Protein AF-A0A925FPM1-F1 (afdb_monomer)

Secondary structure (DSSP, 8-state):
---SGGG--S-TT--SS--EEEEETTEEEEE--TT--THHHHHHHHHHHHHHHTTTT---SEEE-SSS--TTHHHHHHHHHHHHS-GGGGSSGGG--SSHHHHHHHHHHHHHHHHH--

Solvent-accessible surface area (backbone atoms only — not comparable to full-atom values): 7241 Å² total; per-residue (Å²): 139,84,74,85,76,81,78,81,77,74,74,93,74,77,78,84,68,63,50,34,27,38,35,47,88,93,44,78,47,77,46,73,41,88,86,50,58,69,71,62,33,54,41,49,54,36,24,33,47,28,52,49,62,78,38,69,94,60,86,65,77,60,49,78,44,74,82,55,97,56,91,57,54,65,57,10,48,49,45,15,38,44,73,75,48,45,76,78,48,70,78,42,72,80,72,53,77,80,39,79,63,40,51,49,52,51,52,54,38,52,48,42,30,72,76,68,75,88

Foldseek 3Di:
DDDPPPPPDDDPDLPDDFWKWKDAPNDTDTDFDPPDDDLRRLLSVQLRVQVVVVCVPPDDNMDIPRVDRDPSNVSSNLRSLCVLAPPVNLVPCVQPPVDPVSVVSSVVSVVCCVPPVD

Structure (mmCIF, N/CA/C/O backbone):
data_AF-A0A925FPM1-F1
#
_entry.id   AF-A0A925FPM1-F1
#
loop_
_atom_site.group_PDB
_atom_site.id
_atom_site.type_symbol
_atom_site.label_atom_id
_atom_site.label_alt_id
_atom_site.label_comp_id
_atom_site.label_asym_id
_atom_site.label_entity_id
_atom_site.label_seq_id
_atom_site.pdbx_PDB_ins_code
_atom_site.Cartn_x
_atom_site.Cartn_y
_atom_site.Cartn_z
_atom_site.occupancy
_atom_site.B_iso_or_equiv
_atom_site.auth_seq_id
_atom_site.auth_comp_id
_atom_site.auth_asym_id
_atom_site.auth_atom_id
_atom_site.pdbx_PDB_model_num
ATOM 1 N N . MET A 1 1 ? -18.066 27.327 -24.042 1.00 38.91 1 MET A N 1
ATOM 2 C CA . MET A 1 1 ? -17.053 27.690 -23.027 1.00 38.91 1 MET A CA 1
ATOM 3 C C . MET A 1 1 ? -17.183 26.724 -21.862 1.00 38.91 1 MET A C 1
ATOM 5 O O . MET A 1 1 ? -17.985 26.954 -20.970 1.00 38.91 1 MET A O 1
ATOM 9 N N . PHE A 1 2 ? -16.472 25.598 -21.91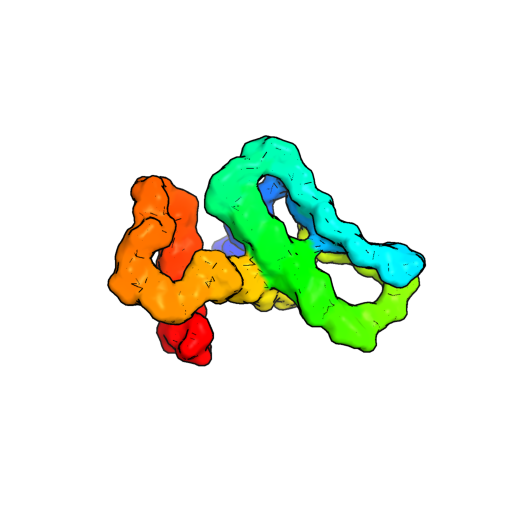8 1.00 33.38 2 PHE A N 1
ATOM 10 C CA . PHE A 1 2 ? -16.409 24.656 -20.802 1.00 33.38 2 PHE A CA 1
ATOM 11 C C . PHE A 1 2 ? -15.199 25.023 -19.953 1.00 33.38 2 PHE A C 1
ATOM 13 O O . PHE A 1 2 ? -14.071 25.066 -20.439 1.00 33.38 2 PHE A O 1
ATOM 20 N N . THR A 1 3 ? -15.488 25.396 -18.715 1.00 41.72 3 THR A N 1
ATOM 21 C CA . THR A 1 3 ? -14.547 25.902 -17.725 1.00 41.72 3 THR A CA 1
ATOM 22 C C . THR A 1 3 ? -13.509 24.842 -17.355 1.00 41.72 3 THR A C 1
ATOM 24 O O . THR A 1 3 ? -13.763 23.639 -17.407 1.00 41.72 3 THR A O 1
ATOM 27 N N . GLU A 1 4 ? -12.323 25.314 -16.976 1.00 36.47 4 GLU A N 1
ATOM 28 C CA . GLU A 1 4 ? -11.069 24.614 -16.651 1.00 36.47 4 GLU A CA 1
ATOM 29 C C . GLU A 1 4 ? -11.125 23.567 -15.508 1.00 36.47 4 GLU A C 1
ATOM 31 O O . GLU A 1 4 ? -10.131 23.310 -14.831 1.00 36.47 4 GLU A O 1
ATOM 36 N N . SER A 1 5 ? -12.255 22.899 -15.273 1.00 41.00 5 SER A N 1
ATOM 37 C CA . SER A 1 5 ? -12.407 21.896 -14.206 1.00 41.00 5 SER A CA 1
ATOM 38 C C . SER A 1 5 ? -11.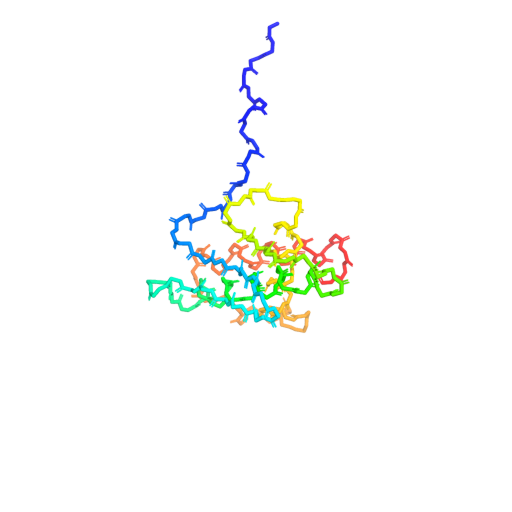825 20.513 -14.530 1.00 41.00 5 SER A C 1
ATOM 40 O O . SER A 1 5 ? -11.759 19.654 -13.652 1.00 41.00 5 SER A O 1
ATOM 42 N N . ALA A 1 6 ? -11.332 20.279 -15.750 1.00 39.56 6 ALA A N 1
ATOM 43 C CA . ALA A 1 6 ? -10.772 18.983 -16.148 1.00 39.56 6 ALA A CA 1
ATOM 44 C C . ALA A 1 6 ? -9.273 18.800 -15.813 1.00 39.56 6 ALA A C 1
ATOM 46 O O . ALA A 1 6 ? -8.744 17.701 -15.961 1.00 39.56 6 ALA A O 1
ATOM 47 N N . LYS A 1 7 ? -8.577 19.834 -15.311 1.00 36.94 7 LYS A N 1
ATOM 48 C CA . LYS A 1 7 ? -7.124 19.788 -15.023 1.00 36.94 7 LYS A CA 1
ATOM 49 C C . LYS A 1 7 ? -6.747 19.432 -13.573 1.00 36.94 7 LYS A C 1
ATOM 51 O O . LYS A 1 7 ? -5.597 19.596 -13.179 1.00 36.94 7 LYS A O 1
ATOM 56 N N . ARG A 1 8 ? -7.667 18.889 -12.764 1.00 39.25 8 ARG A N 1
ATOM 57 C CA . ARG A 1 8 ? -7.380 18.403 -11.392 1.00 39.25 8 ARG A CA 1
ATOM 58 C C . ARG A 1 8 ? -7.566 16.888 -11.239 1.00 39.25 8 ARG A C 1
ATOM 60 O O . ARG A 1 8 ? -8.345 16.437 -10.406 1.00 39.25 8 ARG A O 1
ATOM 67 N N . LYS A 1 9 ? -6.849 16.085 -12.027 1.00 38.88 9 LYS A N 1
ATOM 68 C CA . LYS A 1 9 ? -6.715 14.628 -11.796 1.00 38.88 9 LYS A CA 1
ATOM 69 C C . LYS A 1 9 ? -5.281 14.111 -12.001 1.00 38.88 9 LYS A C 1
ATOM 71 O O . LYS A 1 9 ? -5.085 12.952 -12.333 1.00 38.88 9 LYS A O 1
ATOM 76 N N . ALA A 1 10 ? -4.273 14.953 -11.773 1.00 35.84 10 ALA A N 1
ATOM 77 C CA . ALA A 1 10 ? -2.890 14.495 -11.628 1.00 35.84 10 ALA A CA 1
ATOM 78 C C . ALA A 1 10 ? -2.647 14.069 -10.161 1.00 35.84 10 ALA A C 1
ATOM 80 O O . ALA A 1 10 ? -2.903 14.859 -9.254 1.00 35.84 10 ALA A O 1
ATOM 81 N N . SER A 1 11 ? -2.269 12.797 -9.971 1.00 40.94 11 SER A N 1
ATOM 82 C CA . SER A 1 11 ? -1.926 12.059 -8.733 1.00 40.94 11 SER A CA 1
ATOM 83 C C . SER A 1 11 ? -2.388 12.658 -7.392 1.00 40.94 11 SER A C 1
ATOM 85 O O . SER A 1 11 ? -1.713 13.448 -6.734 1.00 40.94 11 SER A O 1
ATOM 87 N N . ARG A 1 12 ? -3.573 12.245 -6.925 1.00 43.00 12 ARG A N 1
ATOM 88 C CA . ARG A 1 12 ? -4.213 12.877 -5.759 1.00 43.00 12 ARG A CA 1
ATOM 89 C C . ARG A 1 12 ? -3.551 12.566 -4.409 1.00 43.00 12 ARG A C 1
ATOM 91 O O . ARG A 1 12 ? -3.932 13.205 -3.432 1.00 43.00 12 ARG A O 1
ATOM 98 N N . TRP A 1 13 ? -2.556 11.6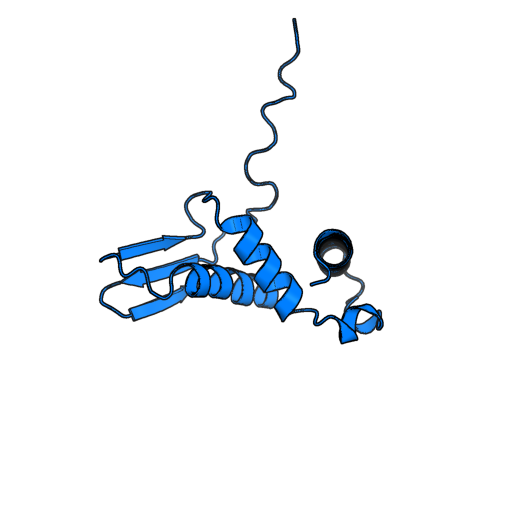76 -4.323 1.00 46.72 13 TRP A N 1
ATOM 99 C CA . TRP A 1 13 ? -1.937 11.337 -3.034 1.00 46.72 13 TRP A CA 1
ATOM 100 C C . TRP A 1 13 ? -0.420 11.119 -3.062 1.00 46.72 13 TRP A C 1
ATOM 102 O O . TRP A 1 13 ? 0.098 10.365 -2.246 1.00 46.72 13 TRP A O 1
ATOM 112 N N . SER A 1 14 ? 0.334 11.888 -3.859 1.00 42.50 14 SER A N 1
ATOM 113 C CA . SER A 1 14 ? 1.760 12.063 -3.548 1.00 42.50 14 SER A CA 1
ATOM 114 C C . SER A 1 14 ? 1.893 12.946 -2.292 1.00 42.50 14 SER A C 1
ATOM 116 O O . SER A 1 14 ? 2.035 14.171 -2.373 1.00 42.50 14 SER A O 1
ATOM 118 N N . GLN A 1 15 ? 1.834 12.358 -1.092 1.00 44.12 15 GLN A N 1
ATOM 119 C CA . GLN A 1 15 ? 2.371 13.008 0.109 1.00 44.12 15 GLN A CA 1
ATOM 120 C C . GLN A 1 15 ? 3.902 13.079 -0.022 1.00 44.12 15 GLN A C 1
ATOM 122 O O . GLN A 1 15 ? 4.641 12.287 0.564 1.00 44.12 15 GLN A O 1
ATOM 127 N N . LYS A 1 16 ? 4.391 14.044 -0.806 1.00 46.41 16 LYS A N 1
ATOM 128 C CA . LYS A 1 16 ? 5.819 14.300 -1.018 1.00 46.41 16 LYS A CA 1
ATOM 129 C C . LYS A 1 16 ? 6.513 14.598 0.322 1.00 46.41 16 LYS A C 1
ATOM 131 O O . LYS A 1 16 ? 6.215 15.599 0.973 1.00 46.41 16 LYS A O 1
ATOM 136 N N . LYS A 1 17 ? 7.332 13.651 0.810 1.00 52.62 17 LYS A N 1
ATOM 137 C CA . LYS A 1 17 ? 8.819 13.691 0.889 1.00 52.62 17 LYS A CA 1
ATOM 138 C C . LYS A 1 17 ? 9.316 12.272 1.223 1.00 52.62 17 LYS A C 1
ATOM 140 O O . LYS A 1 17 ? 9.000 11.794 2.313 1.00 52.62 17 LYS A O 1
ATOM 145 N N . TYR A 1 18 ? 10.146 11.655 0.396 1.00 66.56 18 TYR A N 1
ATOM 146 C CA . TYR A 1 18 ? 9.688 10.641 -0.562 1.00 66.56 18 TYR A CA 1
ATOM 147 C C . TYR A 1 18 ? 10.048 9.266 0.015 1.00 66.56 18 TYR A C 1
ATOM 149 O O . TYR A 1 18 ? 11.107 9.144 0.632 1.00 66.56 18 TYR A O 1
ATOM 157 N N . SER A 1 19 ? 9.154 8.287 -0.102 1.00 76.00 19 SER A N 1
ATOM 158 C CA . SER A 1 19 ? 9.601 6.900 -0.226 1.00 76.00 19 SER A CA 1
ATOM 159 C C . SER A 1 19 ? 9.795 6.639 -1.715 1.00 76.00 19 SER A C 1
ATOM 161 O O . SER A 1 19 ? 9.161 7.327 -2.516 1.00 76.00 19 SER A O 1
ATOM 163 N N . PHE A 1 20 ? 10.741 5.780 -2.065 1.00 83.62 20 PHE A N 1
ATOM 164 C CA . PHE A 1 20 ? 10.938 5.370 -3.449 1.00 83.62 20 PHE A CA 1
ATOM 165 C C . PHE A 1 20 ? 11.637 4.019 -3.504 1.00 83.62 20 PHE A C 1
ATOM 167 O O . PHE A 1 20 ? 12.500 3.708 -2.673 1.00 83.62 20 PHE A O 1
ATOM 174 N N . TYR A 1 21 ? 11.285 3.253 -4.520 1.00 83.69 21 TYR A N 1
ATOM 175 C CA . TYR A 1 21 ? 12.021 2.095 -4.975 1.00 83.69 21 TYR A CA 1
ATOM 176 C C . TYR A 1 21 ? 13.021 2.507 -6.059 1.00 83.69 21 TYR A C 1
ATOM 178 O O . TYR A 1 21 ? 12.699 3.271 -6.975 1.00 83.69 21 TYR A O 1
ATOM 186 N N . PHE A 1 22 ? 14.240 1.979 -5.973 1.00 83.56 22 PHE A N 1
ATOM 187 C CA . PHE A 1 22 ? 15.187 2.035 -7.077 1.00 83.56 22 PHE A CA 1
ATOM 188 C C . PHE A 1 22 ? 15.953 0.722 -7.216 1.00 83.56 22 PHE A C 1
ATOM 190 O O . PHE A 1 22 ? 16.223 0.030 -6.232 1.00 83.56 22 PHE A O 1
ATOM 197 N N . SER A 1 23 ? 16.319 0.400 -8.453 1.00 79.88 23 SER A N 1
ATOM 198 C CA . SER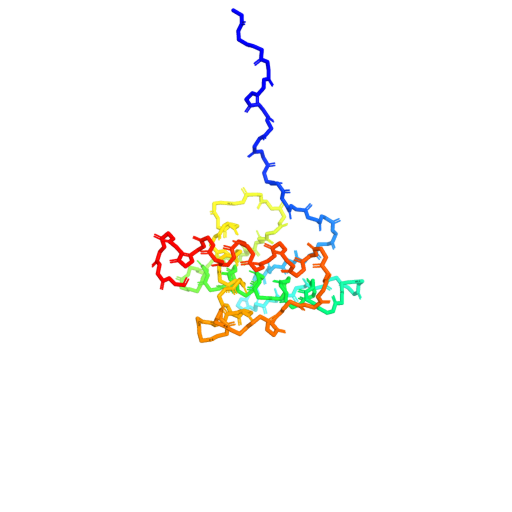 A 1 23 ? 17.171 -0.740 -8.782 1.00 79.88 23 SER A CA 1
ATOM 199 C C . SER A 1 23 ? 18.338 -0.273 -9.636 1.00 79.88 23 SER A C 1
ATOM 201 O O . SER A 1 23 ? 18.139 0.482 -10.592 1.00 79.88 23 SER A O 1
ATOM 203 N N . ALA A 1 24 ? 19.548 -0.694 -9.278 1.00 78.44 24 ALA A N 1
ATOM 204 C CA . ALA A 1 24 ? 20.765 -0.413 -10.028 1.00 78.44 24 ALA A CA 1
ATOM 205 C C . ALA A 1 24 ? 21.756 -1.572 -9.873 1.00 78.44 24 ALA A C 1
ATOM 207 O O . ALA A 1 24 ? 21.963 -2.063 -8.764 1.00 78.44 24 ALA A O 1
ATOM 208 N N . LEU A 1 25 ? 22.394 -1.984 -10.975 1.00 79.44 25 LEU A N 1
ATOM 209 C CA . LEU A 1 25 ? 23.443 -3.019 -10.983 1.00 79.44 25 LEU A CA 1
ATOM 210 C C . LEU A 1 25 ? 23.023 -4.343 -10.305 1.00 79.44 25 LEU A C 1
ATOM 212 O O . LEU A 1 25 ? 23.807 -4.946 -9.582 1.00 79.44 25 LEU A O 1
ATOM 216 N N . GLY A 1 26 ? 21.771 -4.774 -10.488 1.00 76.94 26 GLY A N 1
ATOM 217 C CA . GLY A 1 26 ? 21.240 -5.994 -9.861 1.00 76.94 26 GLY A CA 1
ATOM 218 C C . GLY A 1 26 ? 20.880 -5.853 -8.375 1.00 76.94 26 GLY A C 1
ATOM 219 O O . GLY A 1 26 ? 20.411 -6.809 -7.761 1.00 76.94 26 GLY A O 1
ATOM 220 N N . HIS A 1 27 ? 21.042 -4.666 -7.786 1.00 81.31 27 HIS A N 1
ATOM 221 C CA . HIS A 1 27 ? 20.661 -4.390 -6.406 1.00 81.31 27 HIS A CA 1
ATOM 222 C C . HIS A 1 27 ? 19.356 -3.597 -6.349 1.00 81.31 27 HIS A C 1
ATOM 224 O O . HIS A 1 27 ? 19.242 -2.519 -6.930 1.00 81.31 27 HIS A O 1
ATOM 230 N N . SER A 1 28 ? 18.385 -4.125 -5.604 1.00 84.94 28 SER A N 1
ATOM 231 C CA . SER A 1 28 ? 17.094 -3.487 -5.344 1.00 84.94 28 SER A CA 1
ATOM 232 C C . SER A 1 28 ? 17.077 -2.842 -3.962 1.00 84.94 28 SER A C 1
ATOM 234 O O . SER A 1 28 ? 17.400 -3.488 -2.965 1.00 84.94 28 SER A O 1
ATOM 236 N N . CYS A 1 29 ? 16.662 -1.579 -3.899 1.00 88.31 29 CYS A N 1
ATOM 237 C CA . CYS A 1 29 ? 16.656 -0.778 -2.683 1.00 88.31 29 CYS A CA 1
ATOM 238 C C . CYS A 1 29 ? 15.314 -0.059 -2.509 1.00 88.31 29 CYS A C 1
ATOM 240 O O . CYS A 1 29 ? 14.785 0.545 -3.441 1.00 88.31 29 CYS A O 1
ATOM 242 N N . ILE A 1 30 ? 14.797 -0.067 -1.279 1.00 89.62 30 ILE A N 1
ATOM 243 C CA . ILE A 1 30 ? 13.626 0.715 -0.872 1.00 89.62 30 ILE A CA 1
ATOM 244 C C . ILE A 1 30 ? 14.080 1.793 0.105 1.00 89.62 30 ILE A C 1
ATOM 246 O O . ILE A 1 30 ? 14.670 1.503 1.147 1.00 89.62 30 ILE A O 1
ATOM 250 N N . VAL A 1 31 ? 13.777 3.048 -0.211 1.00 89.19 31 VAL A N 1
ATOM 251 C CA . VAL A 1 31 ? 14.078 4.195 0.645 1.00 89.19 31 VAL A CA 1
ATOM 252 C C . VAL A 1 31 ? 12.802 4.657 1.326 1.00 89.19 31 VAL A C 1
ATOM 254 O O . VAL A 1 31 ? 11.793 4.915 0.677 1.00 89.19 31 VAL A O 1
ATOM 257 N N . LEU A 1 32 ? 12.851 4.798 2.652 1.00 88.75 32 LEU A N 1
ATOM 258 C CA . LEU A 1 32 ? 11.710 5.213 3.466 1.00 88.75 32 LEU A CA 1
ATOM 259 C C . LEU A 1 32 ? 12.025 6.501 4.231 1.00 88.75 32 LEU A C 1
ATOM 261 O O . LEU A 1 32 ? 13.109 6.653 4.801 1.00 88.75 32 LEU A O 1
ATOM 265 N N . PRO A 1 33 ? 11.074 7.439 4.327 1.00 83.50 33 PRO A N 1
ATOM 266 C CA . PRO A 1 33 ? 11.294 8.668 5.068 1.00 83.50 33 PRO A CA 1
ATOM 267 C C . PRO A 1 33 ? 11.215 8.422 6.582 1.00 83.50 33 PRO A C 1
ATOM 269 O O . PRO A 1 33 ? 10.162 8.052 7.100 1.00 83.50 33 PRO A O 1
ATOM 272 N N . LYS A 1 34 ? 12.285 8.773 7.313 1.00 84.12 34 LYS A N 1
ATOM 273 C CA . LYS A 1 34 ? 12.404 8.640 8.788 1.00 84.12 34 LYS A CA 1
ATOM 274 C C . LYS A 1 34 ? 11.232 9.229 9.591 1.00 84.12 34 LYS A C 1
ATOM 276 O O . LYS A 1 34 ? 10.977 8.828 10.719 1.00 84.12 34 LYS A O 1
ATOM 281 N N . ARG A 1 35 ? 10.540 10.224 9.029 1.00 85.00 35 ARG A N 1
ATOM 282 C CA . ARG A 1 35 ? 9.420 10.930 9.673 1.00 85.00 35 ARG A CA 1
ATOM 283 C C . ARG A 1 35 ? 8.078 10.190 9.596 1.00 85.00 35 ARG A C 1
ATOM 285 O O . ARG A 1 35 ? 7.167 10.555 10.334 1.00 85.00 35 ARG A O 1
ATOM 292 N N . LYS A 1 36 ? 7.909 9.221 8.685 1.00 83.81 36 LYS A N 1
ATOM 293 C CA . LYS A 1 36 ? 6.679 8.413 8.625 1.00 83.81 36 LYS A CA 1
ATOM 294 C C . LYS A 1 36 ? 6.730 7.380 9.757 1.00 83.81 36 LYS A C 1
ATOM 296 O O . LYS A 1 36 ? 7.772 6.785 10.001 1.00 83.81 36 LYS A O 1
ATOM 301 N N . LYS A 1 37 ? 5.606 7.176 10.445 1.00 87.31 37 LYS A N 1
ATOM 302 C CA . LYS A 1 37 ? 5.446 6.191 11.527 1.00 87.31 37 LYS A CA 1
ATOM 303 C C . LYS A 1 37 ? 4.101 5.474 11.398 1.00 87.31 37 LYS A C 1
ATOM 305 O O . LYS A 1 37 ? 3.206 5.979 10.712 1.00 87.31 37 LYS A O 1
ATOM 310 N N . GLY A 1 38 ? 3.969 4.329 12.068 1.00 89.06 38 GLY A N 1
ATOM 311 C CA . GLY A 1 38 ? 2.733 3.540 12.113 1.00 89.06 38 GLY A CA 1
ATOM 312 C C . GLY A 1 38 ? 2.222 3.176 10.717 1.00 89.06 38 GLY A C 1
ATOM 313 O O . GLY A 1 38 ? 3.018 2.913 9.813 1.00 89.06 38 GLY A O 1
ATOM 314 N N . LEU A 1 39 ? 0.902 3.251 10.518 1.00 88.88 39 LEU A N 1
ATOM 315 C CA . LEU A 1 39 ? 0.244 2.890 9.255 1.00 88.88 39 LEU A CA 1
ATOM 316 C C . LEU A 1 39 ? 0.795 3.633 8.032 1.00 88.88 39 LEU A C 1
ATOM 318 O O . LEU A 1 39 ? 0.849 3.071 6.946 1.00 88.88 39 LEU A O 1
ATOM 322 N N . ARG A 1 40 ? 1.252 4.884 8.181 1.00 89.81 40 ARG A N 1
ATOM 323 C CA . ARG A 1 40 ? 1.827 5.650 7.057 1.00 89.81 40 ARG A CA 1
ATOM 324 C C . ARG A 1 40 ? 3.165 5.091 6.593 1.00 89.81 40 ARG A C 1
ATOM 326 O O . ARG A 1 40 ? 3.482 5.195 5.412 1.00 89.81 40 ARG A O 1
ATOM 333 N N . LEU A 1 41 ? 3.977 4.598 7.529 1.00 90.50 41 LEU A N 1
ATOM 334 C CA . LEU A 1 41 ? 5.254 3.970 7.200 1.00 90.50 41 LEU A CA 1
ATOM 335 C C . LEU A 1 41 ? 5.007 2.603 6.573 1.00 90.50 41 LEU A C 1
ATOM 337 O O . LEU A 1 41 ? 5.583 2.321 5.531 1.00 90.50 41 LEU A O 1
ATOM 341 N N . LEU A 1 42 ? 4.104 1.820 7.165 1.00 91.12 42 LEU A N 1
ATOM 342 C CA . LEU A 1 42 ? 3.760 0.491 6.673 1.00 91.12 42 LEU A CA 1
ATOM 343 C C . LEU A 1 42 ? 3.185 0.540 5.251 1.00 91.12 42 LEU A C 1
ATOM 345 O O . LEU A 1 42 ? 3.640 -0.191 4.380 1.00 91.12 42 LEU A O 1
ATOM 349 N N . PHE A 1 43 ? 2.272 1.479 4.991 1.00 92.50 43 PHE A N 1
ATOM 350 C CA . PHE A 1 43 ? 1.744 1.715 3.648 1.00 92.50 43 PHE A CA 1
ATOM 351 C C . PHE A 1 43 ? 2.845 2.075 2.657 1.00 92.50 43 PHE A C 1
ATOM 353 O O . PHE A 1 43 ? 2.918 1.493 1.584 1.00 92.50 43 PHE A O 1
ATOM 360 N N . ALA A 1 44 ? 3.735 2.999 3.032 1.00 91.12 44 ALA A N 1
ATOM 361 C CA . ALA A 1 44 ? 4.850 3.382 2.174 1.00 91.12 44 ALA A CA 1
ATOM 362 C C . ALA A 1 44 ? 5.756 2.185 1.851 1.00 91.12 44 ALA A C 1
ATOM 364 O O . ALA A 1 44 ? 6.144 2.022 0.706 1.00 91.12 44 ALA A O 1
ATOM 365 N N . MET A 1 45 ? 6.053 1.329 2.832 1.00 92.06 45 MET A N 1
ATOM 366 C CA . MET A 1 45 ? 6.857 0.122 2.622 1.00 92.06 45 MET A CA 1
ATOM 367 C C . MET A 1 45 ? 6.239 -0.819 1.595 1.00 92.06 45 MET A C 1
ATOM 369 O O . MET A 1 45 ? 6.920 -1.218 0.654 1.00 92.06 45 MET A O 1
ATOM 373 N N . PHE A 1 46 ? 4.962 -1.163 1.765 1.00 94.00 46 PHE A N 1
ATOM 374 C CA . PHE A 1 46 ? 4.309 -2.083 0.841 1.00 94.00 46 PHE A CA 1
ATOM 375 C C . PHE A 1 46 ? 4.057 -1.467 -0.534 1.00 94.00 46 PHE A C 1
ATOM 377 O O . PHE A 1 46 ? 4.120 -2.182 -1.527 1.00 94.00 46 PHE A O 1
ATOM 384 N N . HIS A 1 47 ? 3.841 -0.155 -0.607 1.00 92.44 47 HIS A N 1
ATOM 385 C CA . HIS A 1 47 ? 3.737 0.559 -1.876 1.00 92.44 47 HIS A CA 1
ATOM 386 C C . HIS A 1 47 ? 5.045 0.444 -2.677 1.00 92.44 47 HIS A C 1
ATOM 388 O O . HIS A 1 47 ? 5.025 0.007 -3.825 1.00 92.44 47 HIS A O 1
ATOM 394 N N . GLU A 1 48 ? 6.203 0.706 -2.055 1.00 90.38 48 GLU A N 1
ATOM 395 C CA . GLU A 1 48 ? 7.493 0.531 -2.743 1.00 90.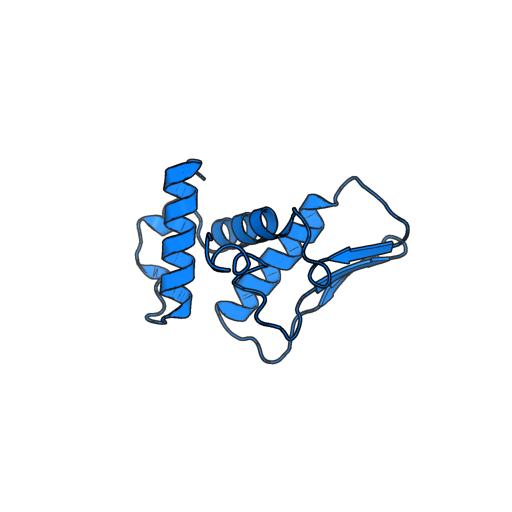38 48 GLU A CA 1
ATOM 396 C C . GLU A 1 48 ? 7.794 -0.943 -3.083 1.00 90.38 48 GLU A C 1
ATOM 398 O O . GLU A 1 48 ? 8.417 -1.227 -4.106 1.00 90.38 48 GLU A O 1
ATOM 403 N N . LEU A 1 49 ? 7.330 -1.901 -2.270 1.00 90.62 49 LEU A N 1
ATOM 404 C CA . LEU A 1 49 ? 7.386 -3.325 -2.633 1.00 90.62 49 LEU A CA 1
ATOM 405 C C . LEU A 1 49 ? 6.506 -3.642 -3.848 1.00 90.62 49 LEU A C 1
ATOM 407 O O . LEU A 1 49 ? 6.895 -4.454 -4.683 1.00 90.62 49 LEU A O 1
ATOM 411 N N . GLY A 1 50 ? 5.352 -2.989 -3.983 1.00 89.19 50 GLY A N 1
ATOM 412 C CA . GLY A 1 50 ? 4.512 -3.085 -5.173 1.00 89.19 50 GLY A CA 1
ATOM 413 C C . GLY A 1 50 ? 5.254 -2.644 -6.434 1.00 89.19 50 GLY A C 1
ATOM 414 O O . GLY A 1 50 ? 5.226 -3.354 -7.439 1.00 89.19 50 GLY A O 1
ATOM 415 N N . HIS A 1 51 ? 6.006 -1.541 -6.362 1.00 86.94 51 HIS A N 1
ATOM 416 C CA . HIS A 1 51 ? 6.883 -1.118 -7.458 1.00 86.94 51 HIS A CA 1
ATOM 417 C C . HIS A 1 51 ? 7.979 -2.136 -7.775 1.00 86.94 51 HIS A C 1
ATOM 419 O O . HIS A 1 51 ? 8.262 -2.373 -8.949 1.00 86.94 51 HIS A O 1
ATOM 425 N N . HIS A 1 52 ? 8.573 -2.760 -6.753 1.00 85.50 52 HIS A N 1
ATOM 426 C CA . HIS A 1 52 ? 9.535 -3.836 -6.963 1.00 85.50 52 HIS A CA 1
ATOM 427 C C . HIS A 1 52 ? 8.902 -5.015 -7.713 1.00 85.50 52 HIS A C 1
ATOM 429 O O . HIS A 1 52 ? 9.427 -5.425 -8.745 1.00 85.50 52 HIS A O 1
ATOM 435 N N . PHE A 1 53 ? 7.752 -5.522 -7.255 1.00 84.00 53 PHE A N 1
ATOM 436 C CA . PHE A 1 53 ? 7.081 -6.662 -7.889 1.00 84.00 53 PHE A CA 1
ATOM 437 C C . PHE A 1 53 ? 6.626 -6.378 -9.318 1.00 84.00 53 PHE A C 1
ATOM 439 O O . PHE A 1 53 ? 6.747 -7.252 -10.171 1.00 84.00 53 PHE A O 1
ATOM 446 N N . ALA A 1 54 ? 6.184 -5.153 -9.609 1.00 78.81 54 ALA A N 1
ATOM 447 C CA . ALA A 1 54 ? 5.823 -4.741 -10.964 1.00 78.81 54 ALA A CA 1
ATOM 448 C C . ALA A 1 54 ? 7.008 -4.761 -11.952 1.00 78.81 54 ALA A C 1
ATOM 450 O O . ALA A 1 54 ? 6.795 -4.689 -13.159 1.00 78.81 54 ALA A O 1
ATOM 451 N N . ARG A 1 55 ? 8.247 -4.840 -11.451 1.00 72.81 55 ARG A N 1
ATOM 452 C CA . ARG A 1 55 ? 9.490 -4.831 -12.235 1.00 72.81 55 ARG A CA 1
ATOM 453 C C . ARG A 1 55 ? 10.200 -6.185 -12.261 1.00 72.81 55 ARG A C 1
ATOM 455 O O . ARG A 1 55 ? 11.160 -6.337 -13.007 1.00 72.81 55 ARG A O 1
ATOM 462 N N . VAL A 1 56 ? 9.784 -7.162 -11.451 1.00 66.69 56 VAL A N 1
ATOM 463 C CA . VAL A 1 56 ? 10.443 -8.478 -11.422 1.00 66.69 56 VAL A CA 1
ATOM 464 C C . VAL A 1 56 ? 10.325 -9.129 -12.803 1.00 66.69 56 VAL A C 1
ATOM 466 O O . VAL A 1 56 ? 9.224 -9.397 -13.275 1.00 66.69 56 VAL A O 1
ATOM 469 N N . GLY A 1 57 ? 11.471 -9.379 -13.444 1.00 62.59 57 GLY A N 1
ATOM 470 C CA . GLY A 1 57 ? 11.564 -9.957 -14.791 1.00 62.59 57 GLY A CA 1
ATOM 471 C C . GLY A 1 57 ? 11.815 -8.946 -15.915 1.00 62.59 57 GLY A C 1
ATOM 472 O O . GLY A 1 57 ? 12.091 -9.363 -17.036 1.00 62.59 57 GLY A O 1
ATOM 473 N N . ASP A 1 58 ? 11.778 -7.646 -15.619 1.00 63.19 58 ASP A N 1
ATOM 474 C CA . ASP A 1 58 ? 12.163 -6.570 -16.531 1.00 63.19 58 ASP A CA 1
ATOM 475 C C . ASP A 1 58 ? 13.426 -5.920 -15.938 1.00 63.19 58 ASP A C 1
ATOM 477 O O . ASP A 1 58 ? 13.351 -5.218 -14.928 1.00 63.19 58 ASP A O 1
ATOM 481 N N . GLU A 1 59 ? 14.611 -6.235 -16.479 1.00 57.44 59 GLU A N 1
ATOM 482 C CA . GLU A 1 59 ? 15.915 -5.810 -15.932 1.00 57.44 59 GLU A CA 1
ATOM 483 C C . GLU A 1 59 ? 16.521 -4.626 -16.715 1.00 57.44 59 GLU A C 1
ATOM 485 O O . GLU A 1 59 ? 17.439 -4.802 -17.521 1.00 57.44 59 GLU A O 1
ATOM 490 N N . PRO A 1 60 ? 16.059 -3.380 -16.510 1.00 56.62 60 PRO A N 1
ATOM 491 C CA . PRO A 1 60 ? 16.769 -2.221 -17.023 1.00 56.62 60 PRO A CA 1
ATOM 492 C C . PRO A 1 60 ? 18.042 -1.975 -16.203 1.00 56.62 60 PRO A C 1
ATOM 494 O O . PRO A 1 60 ? 18.086 -2.209 -14.995 1.00 56.62 60 PRO A O 1
ATOM 497 N N . ALA A 1 61 ? 19.063 -1.393 -16.838 1.00 55.84 61 ALA A N 1
ATOM 498 C CA . ALA A 1 61 ? 20.317 -1.020 -16.175 1.00 55.84 61 ALA A CA 1
ATOM 499 C C . ALA A 1 61 ? 20.124 -0.068 -14.967 1.00 55.84 61 ALA A C 1
ATOM 501 O O . ALA A 1 61 ? 20.954 -0.059 -14.055 1.00 55.84 61 ALA A O 1
ATOM 502 N N . ALA A 1 62 ? 19.036 0.718 -14.948 1.00 53.34 62 ALA A N 1
ATOM 503 C CA . ALA A 1 62 ? 18.598 1.521 -13.805 1.00 53.34 62 ALA A CA 1
ATOM 504 C C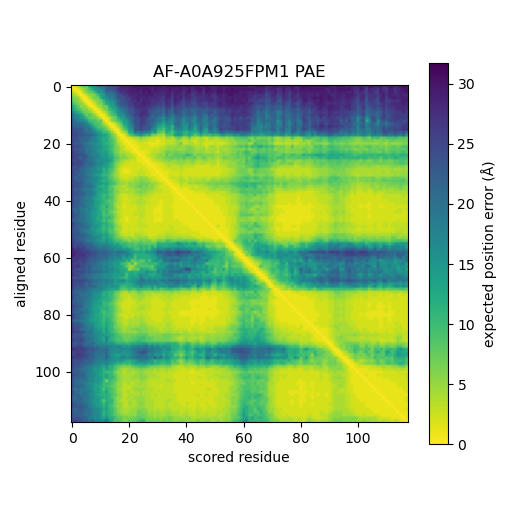 . ALA A 1 62 ? 17.081 1.801 -13.845 1.00 53.34 62 ALA A C 1
ATOM 506 O O . ALA A 1 62 ? 16.514 2.046 -14.912 1.00 53.34 62 ALA A O 1
ATOM 507 N N . ALA A 1 63 ? 16.432 1.824 -12.677 1.00 59.03 63 ALA A N 1
ATOM 508 C CA . ALA A 1 63 ? 15.004 2.114 -12.518 1.00 59.03 63 ALA A CA 1
ATOM 509 C C . ALA A 1 63 ? 14.729 3.012 -11.303 1.00 59.03 63 ALA A C 1
ATOM 511 O O . ALA A 1 63 ? 15.282 2.769 -10.231 1.00 59.03 63 ALA A O 1
ATOM 512 N N . PHE A 1 64 ? 13.837 3.999 -11.459 1.00 56.09 64 PHE A N 1
ATOM 513 C CA . PHE A 1 64 ? 13.369 4.891 -10.390 1.00 56.09 64 PHE A CA 1
ATOM 514 C C . PHE A 1 64 ? 11.842 5.024 -10.451 1.00 56.09 64 PHE A C 1
ATOM 516 O O . PHE A 1 64 ? 11.319 5.500 -11.458 1.00 56.09 64 PHE A O 1
ATOM 523 N N . GLU A 1 65 ? 11.143 4.642 -9.382 1.00 62.38 65 GLU A N 1
ATOM 524 C CA . GLU A 1 65 ? 9.682 4.779 -9.240 1.00 62.38 65 GLU A CA 1
ATOM 525 C C . GLU A 1 65 ? 9.334 5.616 -7.995 1.00 62.38 65 GLU A C 1
ATOM 527 O O . GLU A 1 65 ? 10.168 5.784 -7.104 1.00 62.38 65 GLU A O 1
ATOM 532 N N . GLY A 1 66 ? 8.155 6.248 -7.965 1.00 54.28 66 GLY A N 1
ATOM 533 C CA . GLY A 1 66 ? 7.759 7.195 -6.906 1.00 54.28 66 GLY A CA 1
ATOM 534 C C . GLY A 1 66 ? 8.297 8.631 -7.076 1.00 54.28 66 GLY A C 1
ATOM 535 O O . GLY A 1 66 ? 7.943 9.546 -6.320 1.00 54.28 66 GLY A O 1
ATOM 536 N N . MET A 1 67 ? 9.130 8.871 -8.098 1.00 52.50 67 MET A N 1
ATOM 537 C CA . MET A 1 67 ? 9.566 10.211 -8.534 1.00 52.50 67 MET A CA 1
ATOM 538 C C . MET A 1 67 ? 8.864 10.701 -9.811 1.00 52.50 67 MET A C 1
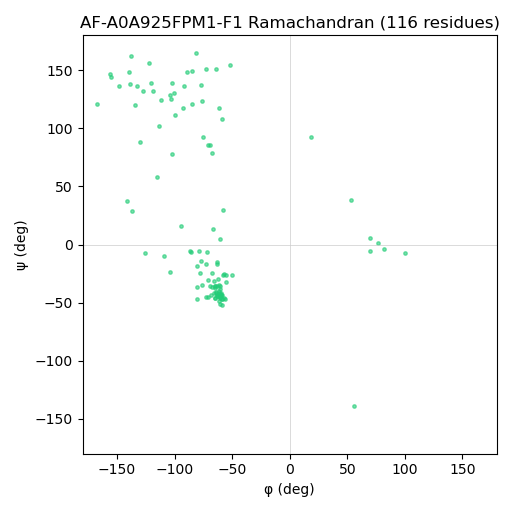ATOM 540 O O . MET A 1 67 ? 8.737 11.913 -10.013 1.00 52.50 67 MET A O 1
ATOM 544 N N . CYS A 1 68 ? 8.362 9.779 -10.632 1.00 49.22 68 CYS A N 1
ATOM 545 C CA . CYS A 1 68 ? 7.613 10.034 -11.859 1.00 49.22 68 CYS A CA 1
ATOM 546 C C . CYS A 1 68 ? 6.213 9.430 -11.692 1.00 49.22 68 CYS A C 1
ATOM 548 O O . CYS A 1 68 ? 6.106 8.290 -11.270 1.00 49.22 68 CYS A O 1
ATOM 550 N N . ASN A 1 69 ? 5.140 10.166 -12.008 1.00 52.38 69 ASN A N 1
ATOM 551 C CA . ASN A 1 69 ? 3.773 9.627 -11.938 1.00 52.38 69 ASN A CA 1
ATOM 552 C C . ASN A 1 69 ? 3.575 8.573 -13.050 1.00 52.38 69 ASN A C 1
ATOM 554 O O . ASN A 1 69 ? 3.135 8.916 -14.151 1.00 52.38 69 ASN A O 1
ATOM 558 N N . GLY A 1 70 ? 3.945 7.321 -12.785 1.00 60.56 70 GLY A N 1
ATOM 559 C CA . GLY A 1 70 ? 3.788 6.196 -13.703 1.00 60.56 70 GLY A CA 1
ATOM 560 C C . GLY A 1 70 ? 2.376 5.606 -13.682 1.00 60.56 70 GLY A C 1
ATOM 561 O O . GLY A 1 70 ? 1.591 5.848 -12.766 1.00 60.56 70 GLY A O 1
ATOM 562 N N . LYS A 1 71 ? 2.049 4.788 -14.693 1.00 59.28 71 LYS A N 1
ATOM 563 C CA . LYS A 1 71 ? 0.810 3.990 -14.697 1.00 59.28 71 LYS A CA 1
ATOM 564 C C . LYS A 1 71 ? 0.754 2.967 -13.558 1.00 59.28 71 LYS A C 1
ATOM 566 O O . LYS A 1 71 ? -0.346 2.530 -13.298 1.00 59.28 71 LYS A O 1
ATOM 571 N N . ALA A 1 72 ? 1.887 2.651 -12.920 1.00 73.75 72 ALA A N 1
ATOM 572 C CA . ALA A 1 72 ? 2.050 1.616 -11.895 1.00 73.75 72 ALA A CA 1
ATOM 573 C C . ALA A 1 72 ? 1.723 2.065 -10.454 1.00 73.75 72 ALA A C 1
ATOM 575 O O . ALA A 1 72 ? 1.755 1.254 -9.531 1.00 73.75 72 ALA A O 1
ATOM 576 N N . GLU A 1 73 ? 1.452 3.356 -10.233 1.00 83.62 73 GLU A N 1
ATOM 577 C CA . GLU A 1 73 ? 1.120 3.891 -8.902 1.00 83.62 73 GLU A CA 1
ATOM 578 C C . GLU A 1 73 ? -0.183 3.290 -8.326 1.00 83.62 73 GLU A C 1
ATOM 580 O O . GLU A 1 73 ? -0.189 2.914 -7.153 1.00 83.62 73 GLU A O 1
ATOM 585 N N . PRO A 1 74 ? -1.284 3.137 -9.098 1.00 85.94 74 PRO A N 1
ATOM 586 C CA . PRO A 1 74 ? -2.505 2.507 -8.595 1.00 85.94 74 PRO A CA 1
ATOM 587 C C . PRO A 1 74 ? -2.332 1.023 -8.247 1.00 85.94 74 PRO A C 1
ATOM 589 O O . PRO A 1 74 ? -2.940 0.553 -7.288 1.00 85.94 74 PRO A O 1
ATOM 592 N N . GLU A 1 75 ? -1.524 0.278 -9.003 1.00 85.69 75 GLU A N 1
ATOM 593 C CA . GLU A 1 75 ? -1.214 -1.126 -8.727 1.00 85.69 75 GLU A CA 1
ATOM 594 C C . GLU A 1 75 ? -0.371 -1.256 -7.455 1.00 85.69 75 GLU A C 1
ATOM 596 O O . GLU A 1 75 ? -0.674 -2.094 -6.606 1.00 85.69 75 GLU A O 1
ATOM 601 N N . ALA A 1 76 ? 0.632 -0.392 -7.278 1.00 89.12 76 ALA A N 1
ATOM 602 C CA . ALA A 1 76 ? 1.421 -0.328 -6.050 1.00 89.12 76 ALA A CA 1
ATOM 603 C C . ALA A 1 76 ? 0.550 0.016 -4.828 1.00 89.12 76 ALA A C 1
ATOM 605 O O . ALA A 1 76 ? 0.657 -0.635 -3.786 1.00 89.12 76 ALA A O 1
ATOM 606 N N . ASP A 1 77 ? -0.371 0.975 -4.967 1.00 91.25 77 ASP A N 1
ATOM 607 C CA . ASP A 1 77 ? -1.370 1.292 -3.941 1.00 91.25 77 ASP A CA 1
ATOM 608 C C . ASP A 1 77 ? -2.265 0.086 -3.622 1.00 91.25 77 ASP A C 1
ATOM 610 O O . ASP A 1 77 ? -2.530 -0.197 -2.451 1.00 91.25 77 ASP A O 1
ATOM 614 N N . ALA A 1 78 ? -2.720 -0.650 -4.640 1.00 90.62 78 ALA A N 1
ATOM 615 C CA . ALA A 1 78 ? -3.563 -1.826 -4.449 1.00 90.62 78 ALA A CA 1
ATOM 616 C C . ALA A 1 78 ? -2.825 -2.950 -3.711 1.00 90.62 78 ALA A C 1
ATOM 618 O O . ALA A 1 78 ? -3.358 -3.492 -2.740 1.00 90.62 78 ALA A O 1
ATOM 619 N N . ILE A 1 79 ? -1.584 -3.242 -4.109 1.00 92.12 79 ILE A N 1
ATOM 620 C CA . ILE A 1 79 ? -0.711 -4.199 -3.417 1.00 92.12 79 ILE A CA 1
ATOM 621 C C . ILE A 1 79 ? -0.528 -3.780 -1.958 1.00 92.12 79 ILE A C 1
ATOM 623 O O . ILE A 1 79 ? -0.688 -4.605 -1.058 1.00 92.12 79 ILE A O 1
ATOM 627 N N . ALA A 1 80 ? -0.261 -2.496 -1.707 1.00 94.12 80 ALA A N 1
ATOM 628 C CA . ALA A 1 80 ? -0.082 -1.988 -0.354 1.00 94.12 80 ALA A CA 1
ATOM 629 C C . ALA A 1 80 ? -1.326 -2.182 0.516 1.00 94.12 80 ALA A C 1
ATOM 631 O O . ALA A 1 80 ? -1.225 -2.636 1.656 1.00 94.12 80 ALA A O 1
ATOM 632 N N . LEU A 1 81 ? -2.506 -1.874 -0.023 1.00 93.38 81 LEU A N 1
ATOM 633 C CA . LEU A 1 81 ? -3.769 -2.027 0.692 1.00 93.38 81 LEU A CA 1
ATOM 634 C C . LEU A 1 81 ? -4.077 -3.494 1.001 1.00 93.38 81 LEU A C 1
ATOM 636 O O . LEU A 1 81 ? -4.448 -3.797 2.134 1.00 93.38 81 LEU A O 1
ATOM 640 N N . VAL A 1 82 ? -3.912 -4.396 0.030 1.00 93.25 82 VAL A N 1
ATOM 641 C CA . VAL A 1 82 ? -4.171 -5.834 0.214 1.00 93.25 82 VAL A CA 1
ATOM 642 C C . VAL A 1 82 ? -3.184 -6.450 1.205 1.00 93.25 82 VAL A C 1
ATOM 644 O O . VAL A 1 82 ? -3.599 -7.205 2.079 1.00 93.25 82 VAL A O 1
ATOM 647 N N . ALA A 1 83 ? -1.901 -6.087 1.131 1.00 93.12 83 ALA A N 1
ATOM 648 C CA . ALA A 1 83 ? -0.884 -6.577 2.059 1.00 93.12 83 ALA A CA 1
ATOM 649 C C . ALA A 1 83 ? -1.122 -6.098 3.501 1.00 93.12 83 ALA A C 1
ATOM 651 O O . ALA A 1 83 ? -0.889 -6.843 4.450 1.00 93.12 83 ALA A O 1
ATOM 652 N N . MET A 1 84 ? -1.592 -4.859 3.680 1.00 91.19 84 MET A N 1
ATOM 653 C CA . MET A 1 84 ? -1.900 -4.312 5.005 1.00 91.19 84 MET A CA 1
ATOM 654 C C . MET A 1 84 ? -3.204 -4.850 5.592 1.00 91.19 84 MET A C 1
ATOM 656 O O . MET A 1 84 ? -3.299 -5.000 6.807 1.00 91.19 84 MET A O 1
ATOM 660 N N . MET A 1 85 ? -4.206 -5.094 4.747 1.00 91.56 85 MET A N 1
ATOM 661 C CA . MET A 1 85 ? -5.513 -5.625 5.131 1.00 91.56 85 MET A CA 1
ATOM 662 C C . MET A 1 85 ? -5.888 -6.807 4.236 1.00 91.56 85 MET A C 1
ATOM 664 O O . MET A 1 85 ? -6.578 -6.634 3.223 1.00 91.56 85 MET A O 1
ATOM 668 N N . PRO A 1 86 ? -5.476 -8.018 4.622 1.00 89.31 86 PRO A N 1
ATOM 669 C CA . PRO A 1 86 ? -6.028 -9.254 4.091 1.00 89.31 86 PRO A CA 1
ATOM 670 C C . PRO A 1 86 ? -7.564 -9.297 4.174 1.00 89.31 86 PRO A C 1
ATOM 672 O O . PRO A 1 86 ? -8.191 -8.621 4.993 1.00 89.31 86 PRO A O 1
ATOM 675 N N . ILE A 1 87 ? -8.193 -10.072 3.290 1.00 88.50 87 ILE A N 1
ATOM 676 C CA . ILE A 1 87 ? -9.659 -10.132 3.147 1.00 88.50 87 ILE A CA 1
ATOM 677 C C . ILE A 1 87 ? -10.377 -10.592 4.425 1.00 88.50 87 ILE A C 1
ATOM 679 O O . ILE A 1 87 ? -11.462 -10.113 4.747 1.00 88.50 87 ILE A O 1
ATOM 683 N N . ASP A 1 88 ? -9.769 -11.505 5.170 1.00 85.69 88 ASP A N 1
ATOM 684 C CA . ASP A 1 88 ? -10.230 -11.989 6.467 1.00 85.69 88 ASP A CA 1
ATOM 685 C C . ASP A 1 88 ? -10.291 -10.857 7.499 1.00 85.69 88 ASP A C 1
ATOM 687 O O . ASP A 1 88 ? -11.254 -10.777 8.262 1.00 85.69 88 ASP A O 1
ATOM 691 N N . MET A 1 89 ? -9.364 -9.900 7.421 1.00 85.88 89 MET A N 1
ATOM 692 C CA . MET A 1 89 ? -9.346 -8.720 8.285 1.00 85.88 89 MET A CA 1
ATOM 693 C C . M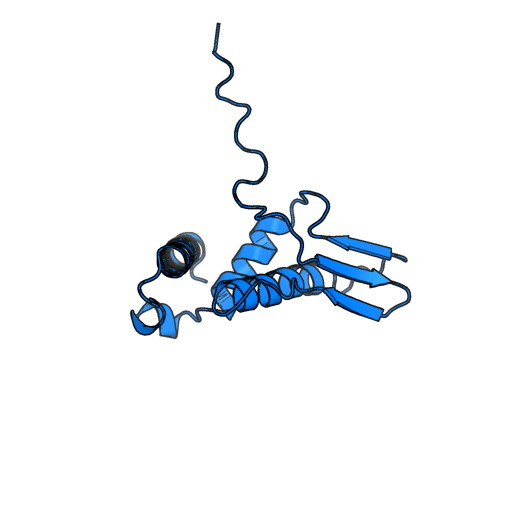ET A 1 89 ? -10.362 -7.644 7.888 1.00 85.88 89 MET A C 1
ATOM 695 O O . MET A 1 89 ? -10.639 -6.762 8.691 1.00 85.88 89 MET A O 1
ATOM 699 N N . LEU A 1 90 ? -10.966 -7.686 6.693 1.00 83.75 90 LEU A N 1
ATOM 700 C CA . LEU A 1 90 ? -11.999 -6.705 6.317 1.00 83.75 90 LEU A CA 1
ATOM 701 C C . LEU A 1 90 ? -13.284 -6.843 7.140 1.00 83.75 90 LEU A C 1
ATOM 703 O O . LEU A 1 90 ? -14.046 -5.885 7.264 1.00 83.75 90 LEU A O 1
ATOM 707 N N . LYS A 1 91 ? -13.539 -8.036 7.682 1.00 75.81 91 LYS A N 1
ATOM 708 C CA . LYS A 1 91 ? -14.706 -8.311 8.533 1.00 75.81 91 LYS A CA 1
ATOM 709 C C . LYS A 1 91 ? -14.512 -7.784 9.949 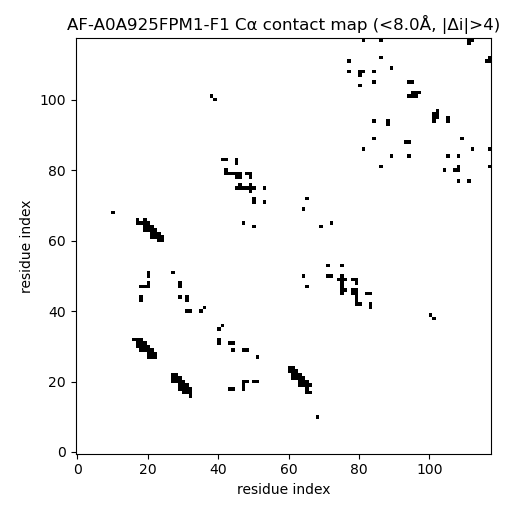1.00 75.81 91 LYS A C 1
ATOM 711 O O . LYS A 1 91 ? -15.483 -7.500 10.647 1.00 75.81 91 LYS A O 1
ATOM 716 N N . GLU A 1 92 ? -13.261 -7.642 10.361 1.00 69.19 92 GLU A N 1
ATOM 717 C CA . GLU A 1 92 ? -12.882 -7.185 11.682 1.00 69.19 92 GLU A CA 1
ATOM 718 C C . GLU A 1 92 ? -12.531 -5.698 11.585 1.00 69.19 92 GLU A C 1
ATOM 720 O O . GLU A 1 92 ? -11.502 -5.316 11.034 1.00 69.19 92 GLU A O 1
ATOM 725 N N . MET A 1 93 ? -13.346 -4.810 12.169 1.00 64.69 93 MET A N 1
ATOM 726 C CA . MET A 1 93 ? -13.025 -3.368 12.235 1.00 64.69 93 MET A CA 1
ATOM 727 C C . MET A 1 93 ? -11.720 -3.061 13.008 1.00 64.69 93 MET A C 1
ATOM 729 O O . MET A 1 93 ? -11.372 -1.896 13.193 1.00 64.69 93 MET A O 1
ATOM 733 N N . ALA A 1 94 ? -10.982 -4.087 13.441 1.00 62.22 94 ALA A N 1
ATOM 734 C CA . ALA A 1 94 ? -9.727 -4.035 14.175 1.00 62.22 94 ALA A CA 1
ATOM 735 C C . ALA A 1 94 ? -8.629 -3.216 13.475 1.00 62.22 94 ALA A C 1
ATOM 737 O O . ALA A 1 94 ? -7.769 -2.657 14.152 1.00 62.22 94 ALA A O 1
ATOM 738 N N . PHE A 1 95 ? -8.661 -3.081 12.143 1.00 64.31 95 PHE A N 1
ATOM 739 C CA . PHE A 1 95 ? -7.684 -2.247 11.431 1.00 64.31 95 PHE A CA 1
ATOM 740 C C . PHE A 1 95 ? -7.907 -0.737 11.621 1.00 64.31 95 PHE A C 1
ATOM 742 O O . PHE A 1 95 ? -7.031 0.086 11.335 1.00 64.31 95 PHE A O 1
ATOM 749 N N . PHE A 1 96 ? -9.088 -0.340 12.089 1.00 65.94 96 PHE A N 1
ATOM 750 C CA . PHE A 1 96 ? -9.420 1.056 12.293 1.00 65.94 96 PHE A CA 1
ATOM 751 C C . PHE A 1 96 ? -8.710 1.571 13.551 1.00 65.94 96 PHE A C 1
ATOM 753 O O . PHE A 1 96 ? -9.243 1.520 14.654 1.00 65.94 96 PHE A O 1
ATOM 760 N N . ASP A 1 97 ? -7.516 2.144 13.388 1.00 72.00 97 ASP A N 1
ATOM 761 C CA . ASP A 1 97 ? -6.759 2.808 14.464 1.00 72.00 97 ASP A CA 1
ATOM 762 C C . ASP A 1 97 ? -7.432 4.096 14.999 1.00 72.00 97 ASP A C 1
ATOM 764 O O . ASP A 1 97 ? -6.798 4.920 15.656 1.00 72.00 97 ASP A O 1
ATOM 768 N N . GLY A 1 98 ? -8.707 4.326 14.660 1.00 74.31 98 GLY A N 1
ATOM 769 C CA . GLY A 1 98 ? -9.459 5.546 14.953 1.00 74.31 98 GLY A CA 1
ATOM 770 C C . GLY A 1 98 ? -8.998 6.767 14.152 1.00 74.31 98 GLY A C 1
ATOM 771 O O . GLY A 1 98 ? -9.622 7.828 14.226 1.00 74.31 98 GLY A O 1
ATOM 772 N N . SER A 1 99 ? -7.918 6.661 13.372 1.00 83.44 99 SER A N 1
ATOM 773 C CA . SER A 1 99 ? -7.343 7.803 12.680 1.00 83.44 99 SER A CA 1
ATOM 774 C C . SER A 1 99 ? -8.038 8.067 11.347 1.00 83.44 99 SER A C 1
ATOM 776 O O . SER A 1 99 ? -8.450 7.174 10.603 1.00 83.44 99 SER A O 1
ATOM 778 N N . ARG A 1 100 ? -8.065 9.346 10.957 1.00 87.12 100 ARG A N 1
ATOM 779 C CA . ARG A 1 100 ? -8.536 9.763 9.627 1.00 87.12 100 ARG A CA 1
ATOM 780 C C . ARG A 1 100 ? -7.748 9.107 8.486 1.00 87.12 100 ARG A C 1
ATOM 782 O O . ARG A 1 100 ? -8.254 9.039 7.371 1.00 87.12 100 ARG A O 1
ATOM 789 N N . TYR A 1 101 ? -6.494 8.710 8.716 1.00 87.31 101 TYR A N 1
ATOM 790 C CA . TYR A 1 101 ? -5.685 8.055 7.688 1.00 87.31 101 TYR A CA 1
ATOM 791 C C . TYR A 1 101 ? -6.035 6.570 7.575 1.00 87.31 101 TYR A C 1
ATOM 793 O O . TYR A 1 101 ? -6.315 6.123 6.468 1.00 87.31 101 TYR A O 1
ATOM 801 N N . GLY A 1 102 ? -6.122 5.856 8.701 1.00 87.75 102 GLY A N 1
ATOM 802 C CA . GLY A 1 102 ? -6.565 4.461 8.746 1.00 87.75 102 GLY A CA 1
ATOM 803 C C . GLY A 1 102 ? -7.944 4.282 8.114 1.00 87.75 102 GLY A C 1
ATOM 804 O O . GLY A 1 102 ? -8.101 3.470 7.207 1.00 87.75 102 GLY A O 1
ATOM 805 N N . GLY A 1 103 ? -8.909 5.141 8.461 1.00 87.75 103 GLY A N 1
ATOM 806 C CA . GLY A 1 103 ? -10.243 5.085 7.857 1.00 87.75 103 GLY A CA 1
ATOM 807 C C . GLY A 1 103 ? -10.270 5.334 6.346 1.00 87.75 103 GLY A C 1
ATOM 808 O O . GLY A 1 103 ? -11.104 4.774 5.640 1.00 87.75 103 GLY A O 1
ATOM 809 N N . LYS A 1 104 ? -9.331 6.124 5.813 1.00 88.81 104 LYS A N 1
ATOM 810 C CA . LYS A 1 104 ? -9.185 6.279 4.358 1.00 88.81 104 LYS A CA 1
ATOM 811 C C . LYS A 1 104 ? -8.625 5.020 3.704 1.00 88.81 104 LYS A C 1
ATOM 813 O O . LYS A 1 104 ? -9.160 4.617 2.679 1.00 88.81 104 LYS A O 1
ATOM 818 N N . LEU A 1 105 ? -7.584 4.417 4.286 1.00 90.69 105 LEU A N 1
ATOM 819 C CA . LEU A 1 105 ? -7.015 3.165 3.775 1.00 90.69 105 LEU A CA 1
ATOM 820 C C . LEU A 1 105 ? -8.068 2.055 3.769 1.00 90.69 105 LEU A C 1
ATOM 822 O O . LEU A 1 105 ? -8.215 1.362 2.770 1.00 90.69 105 LEU A O 1
ATOM 826 N N . TYR A 1 106 ? -8.848 1.948 4.844 1.00 90.38 106 TYR A N 1
ATOM 827 C CA . TYR A 1 106 ? -9.945 0.990 4.947 1.00 90.38 106 TYR A CA 1
ATOM 828 C C . TYR A 1 106 ? -10.991 1.183 3.841 1.00 90.38 106 TYR A C 1
ATOM 830 O O . TYR A 1 106 ? -11.352 0.231 3.155 1.00 90.38 106 TYR A O 1
ATOM 838 N N . ASN A 1 107 ? -11.428 2.421 3.593 1.00 90.44 107 ASN A N 1
ATOM 839 C CA . ASN A 1 107 ? -12.410 2.697 2.543 1.00 90.44 107 ASN A CA 1
ATOM 840 C C . ASN A 1 107 ? -11.887 2.379 1.134 1.00 90.44 107 ASN A C 1
ATOM 842 O O . ASN A 1 107 ? -12.626 1.827 0.321 1.00 90.44 107 ASN A O 1
ATOM 846 N N . GLU A 1 108 ? -10.625 2.698 0.830 1.00 91.88 108 GLU A N 1
ATOM 847 C CA . GLU A 1 108 ? -10.034 2.320 -0.462 1.00 91.88 108 GLU A CA 1
ATOM 848 C C . GLU A 1 108 ? -9.859 0.799 -0.570 1.00 91.88 108 GLU A C 1
ATOM 850 O O . GLU A 1 108 ? -10.117 0.217 -1.622 1.00 91.88 108 GLU A O 1
ATOM 855 N N . ARG A 1 109 ? -9.513 0.122 0.528 1.00 92.19 109 ARG A N 1
ATOM 856 C CA . ARG A 1 109 ? -9.429 -1.337 0.571 1.00 92.19 109 ARG A CA 1
ATOM 857 C C . ARG A 1 109 ? -10.783 -2.010 0.321 1.00 92.19 109 ARG A C 1
ATOM 859 O O . ARG A 1 109 ? -10.840 -2.947 -0.474 1.00 92.19 109 ARG A O 1
ATOM 866 N N . LEU A 1 110 ? -11.861 -1.519 0.939 1.00 92.00 110 LEU A N 1
ATOM 867 C CA . LEU A 1 110 ? -13.232 -1.975 0.671 1.00 92.00 110 LEU A CA 1
ATOM 868 C C . LEU A 1 110 ? -13.632 -1.746 -0.785 1.00 92.00 110 LEU A C 1
ATOM 870 O O . LEU A 1 110 ? -14.306 -2.579 -1.386 1.00 92.00 110 LEU A O 1
ATOM 874 N N . ARG A 1 111 ? -13.204 -0.624 -1.369 1.00 93.06 111 ARG A N 1
ATOM 875 C CA . ARG A 1 111 ? -13.446 -0.335 -2.780 1.00 93.06 111 ARG A CA 1
ATOM 876 C C . ARG A 1 111 ? -12.749 -1.344 -3.695 1.00 93.06 111 ARG A C 1
ATOM 878 O O . ARG A 1 111 ? -13.365 -1.769 -4.668 1.00 93.06 111 ARG A O 1
ATOM 885 N N . LEU A 1 112 ? -11.510 -1.737 -3.394 1.00 92.50 112 LEU A N 1
ATOM 886 C CA . LEU A 1 112 ? -10.807 -2.786 -4.145 1.00 92.50 112 LEU A CA 1
ATOM 887 C C . LEU A 1 112 ? -11.530 -4.130 -4.046 1.00 92.50 112 LEU A C 1
ATOM 889 O O . LEU A 1 112 ? -11.766 -4.758 -5.075 1.00 92.50 112 LEU A O 1
ATOM 893 N N . PHE A 1 113 ? -11.973 -4.498 -2.842 1.00 93.25 113 PHE A N 1
ATOM 894 C CA . PHE A 1 113 ? -12.744 -5.721 -2.632 1.00 93.25 113 PHE A CA 1
ATOM 895 C C . PHE A 1 113 ? -14.046 -5.718 -3.432 1.00 93.25 113 PHE A C 1
ATOM 897 O O . PHE A 1 113 ? -14.352 -6.681 -4.127 1.00 93.25 113 PHE A O 1
ATOM 904 N N . PHE A 1 114 ? -14.785 -4.610 -3.401 1.00 92.75 114 PHE A N 1
ATOM 905 C CA . PHE A 1 114 ? -16.021 -4.473 -4.163 1.00 92.75 114 PHE A CA 1
ATOM 906 C C . PHE A 1 114 ? -15.806 -4.588 -5.681 1.00 92.75 114 PHE A C 1
ATOM 908 O O . PHE A 1 114 ? -16.612 -5.212 -6.365 1.00 92.75 114 PHE A O 1
ATOM 915 N N . LEU A 1 115 ? -14.746 -3.974 -6.216 1.00 92.00 115 LEU A N 1
ATOM 916 C CA . LEU A 1 115 ? -14.507 -3.922 -7.662 1.00 92.00 115 LEU A CA 1
ATOM 917 C C . LEU A 1 115 ? -13.878 -5.199 -8.225 1.00 92.00 115 LEU A C 1
ATOM 919 O O . LEU A 1 115 ? -14.186 -5.572 -9.354 1.00 92.00 115 LEU A O 1
ATOM 923 N N . TYR A 1 116 ? -12.982 -5.832 -7.470 1.00 90.31 116 TYR A N 1
ATOM 924 C CA . TYR A 1 116 ? -12.110 -6.891 -7.984 1.00 90.31 116 TYR A CA 1
ATOM 925 C C . TYR A 1 116 ? -12.189 -8.196 -7.185 1.00 90.31 116 TYR A C 1
ATOM 927 O O . TYR A 1 116 ? -11.595 -9.187 -7.595 1.00 90.31 116 TYR A O 1
ATOM 935 N N . GLY A 1 117 ? -12.888 -8.216 -6.046 1.00 89.06 117 GLY A N 1
ATOM 936 C CA . GLY A 1 117 ? -12.943 -9.376 -5.151 1.00 89.06 117 GLY A CA 1
ATOM 937 C C . GLY A 1 117 ? -11.634 -9.670 -4.412 1.00 89.06 117 GLY A C 1
ATOM 938 O O . GLY A 1 117 ? -11.561 -10.679 -3.712 1.00 89.06 117 GLY A O 1
ATOM 939 N N . ILE A 1 118 ? -10.621 -8.805 -4.558 1.00 82.00 118 ILE A N 1
ATOM 940 C CA . ILE A 1 118 ? -9.323 -8.902 -3.873 1.00 82.00 118 ILE A CA 1
ATOM 941 C C . ILE A 1 118 ? -9.295 -8.048 -2.635 1.00 82.00 118 ILE A C 1
ATOM 943 O O . ILE A 1 118 ? -9.908 -6.959 -2.622 1.00 82.00 118 ILE A O 1
#

pLDDT: mean 75.33, std 18.29, range [33.38, 94.12]

Mean predicted aligned error: 10.02 Å

Sequence (118 aa):
MFTESAKRKASRWSQKKYSFYFSALGHSCIVLPKRKKGLRLLFAMFHELGHHFARVGDEPAAAFEGMCNGKAEPEADAIALVAMMPIDMLKEMAFFDGSRYGGKLYNERLRLFFLYGI

Radius of gyration: 15.97 Å; Cα contacts (8 Å, |Δi|>4): 123; chains: 1; bounding box: 40×40×38 Å

Nearest PDB structures (foldseek):
  5kzf-assembly2_J  TM=2.852E-01  e=9.810E+00  Mycobacterium tuberculosis H37Ra